Protein AF-A0A6A4I576-F1 (afdb_monomer_lite)

Sequence (131 aa):
MSFTALFSLFLVLIAQLRLVSSSPIQANAQAVVLSREELEVWSPSIIYPKGGEVWQVGQTVYNMTWGKHPYPYRPWDEPIDIPYQARNNTGVIMLGYLDGNDTENEHLDWQKPVASGFPITDGFVRFHHLA

Foldseek 3Di:
DDDDDDDDPDDDPDDPPDDPPPDPPPPPPPVPPPDPPPPPPDDWDWPPPDPPDDDDAPDQKDKTFTADDDPDDDDPPDFGPADPVLQADKDWAWDWDADPVGNPDTDTPPVDTQDIRHGVRVRMDMGGDDD

pLDDT: mean 73.67, std 17.28, range [39.84, 95.38]

Radius of gyration: 37.08 Å; chains: 1; bounding box: 80×77×104 Å

Organism: NCBI:txid1447944

Secondary structure (DSSP, 8-state):
-------------------------------------------PEEEESPTT--PPTT-S-EEEEEE---SS---TTSPP---GGGTT-EEEE--EEEETTEEEEEEE--SS-SEEEEEGGGSEEEE----

Structure (mmCIF, N/CA/C/O backbone):
data_AF-A0A6A4I576-F1
#
_entry.id   AF-A0A6A4I576-F1
#
loop_
_atom_site.group_PDB
_atom_site.id
_atom_site.type_symbol
_atom_site.label_atom_id
_atom_site.label_alt_id
_atom_site.label_comp_id
_atom_site.label_asym_id
_atom_site.label_entity_id
_atom_site.label_seq_id
_atom_site.pdbx_PDB_ins_code
_atom_site.Cartn_x
_atom_site.Cartn_y
_atom_site.Cartn_z
_atom_site.occupancy
_atom_site.B_iso_or_equiv
_atom_site.auth_seq_id
_atom_site.auth_comp_id
_atom_site.auth_asym_id
_atom_site.auth_atom_id
_atom_site.pdbx_PDB_model_num
ATOM 1 N N . MET A 1 1 ? 54.108 -53.370 -77.565 1.00 48.84 1 MET A N 1
ATOM 2 C CA . MET A 1 1 ? 53.830 -54.517 -76.678 1.00 48.84 1 MET A CA 1
ATOM 3 C C . MET A 1 1 ? 55.111 -54.805 -75.920 1.00 48.84 1 MET A C 1
ATOM 5 O O . MET A 1 1 ? 56.049 -55.274 -76.546 1.00 48.84 1 MET A O 1
ATOM 9 N N . SER A 1 2 ? 55.176 -54.465 -74.632 1.00 40.09 2 SER A N 1
ATOM 10 C CA . SER A 1 2 ? 56.335 -54.782 -73.788 1.00 40.09 2 SER A CA 1
ATOM 11 C C . SER A 1 2 ? 55.835 -55.060 -72.375 1.00 40.09 2 SER A C 1
ATOM 13 O O . SER A 1 2 ? 55.239 -54.195 -71.739 1.00 40.09 2 SER A O 1
ATOM 15 N N . PHE A 1 3 ? 56.011 -56.304 -71.951 1.00 49.38 3 PHE A N 1
ATOM 16 C CA . PHE A 1 3 ? 55.568 -56.875 -70.687 1.00 49.38 3 PHE A CA 1
ATOM 17 C C . PHE A 1 3 ? 56.795 -56.957 -69.768 1.00 49.38 3 PHE A C 1
ATOM 19 O O . PHE A 1 3 ? 57.709 -57.717 -70.066 1.00 49.38 3 PHE A O 1
ATOM 26 N N . THR A 1 4 ? 56.832 -56.185 -68.682 1.00 48.12 4 THR A N 1
ATOM 27 C CA . THR A 1 4 ? 57.777 -56.344 -67.555 1.00 48.12 4 THR A CA 1
ATOM 28 C C . THR A 1 4 ? 57.065 -55.814 -66.305 1.00 48.12 4 THR A C 1
ATOM 30 O O . THR A 1 4 ? 56.933 -54.608 -66.132 1.00 48.12 4 THR A O 1
ATOM 33 N N . ALA A 1 5 ? 56.310 -56.650 -65.588 1.00 45.22 5 ALA A N 1
ATOM 34 C CA . ALA A 1 5 ? 56.789 -57.448 -64.452 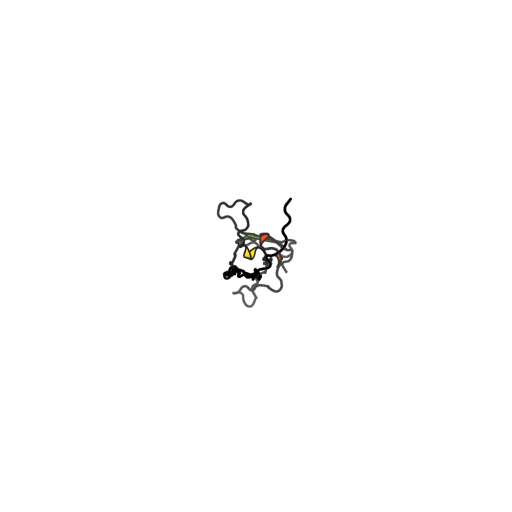1.00 45.22 5 ALA A CA 1
ATOM 35 C C . ALA A 1 5 ? 57.480 -56.562 -63.392 1.00 45.22 5 ALA A C 1
ATOM 37 O O . ALA A 1 5 ? 58.579 -56.068 -63.602 1.00 45.22 5 ALA A O 1
ATOM 38 N N . LEU A 1 6 ? 56.775 -56.204 -62.314 1.00 51.88 6 LEU A N 1
ATOM 39 C CA . LEU A 1 6 ? 56.815 -56.953 -61.046 1.00 51.88 6 LEU A CA 1
ATOM 40 C C . LEU A 1 6 ? 58.243 -57.125 -60.502 1.00 51.88 6 LEU A C 1
ATOM 42 O O . LEU A 1 6 ? 58.746 -58.238 -60.503 1.00 51.88 6 LEU A O 1
ATOM 46 N N . PHE A 1 7 ? 58.871 -56.052 -60.006 1.00 48.19 7 PHE A N 1
ATOM 47 C CA . PHE A 1 7 ? 59.806 -56.126 -58.870 1.00 48.19 7 PHE A CA 1
ATOM 48 C C . PHE A 1 7 ? 60.225 -54.719 -58.411 1.00 48.19 7 PHE A C 1
ATOM 50 O O . PHE A 1 7 ? 61.208 -54.161 -58.880 1.00 48.19 7 PHE A O 1
ATOM 57 N N . SER A 1 8 ? 59.481 -54.119 -57.486 1.00 43.41 8 SER A N 1
ATOM 58 C CA . SER A 1 8 ? 60.086 -53.165 -56.547 1.00 43.41 8 SER A CA 1
ATOM 59 C C . SER A 1 8 ? 59.261 -53.144 -55.269 1.00 43.41 8 SER A C 1
ATOM 61 O O . SER A 1 8 ? 58.479 -52.242 -54.983 1.00 43.41 8 SER A O 1
ATOM 63 N N . LEU A 1 9 ? 59.388 -54.250 -54.540 1.00 52.09 9 LEU A N 1
ATOM 64 C CA . LEU A 1 9 ? 59.046 -54.355 -53.135 1.00 52.09 9 LEU A CA 1
ATOM 65 C C . LEU A 1 9 ? 60.201 -53.710 -52.356 1.00 52.09 9 LEU A 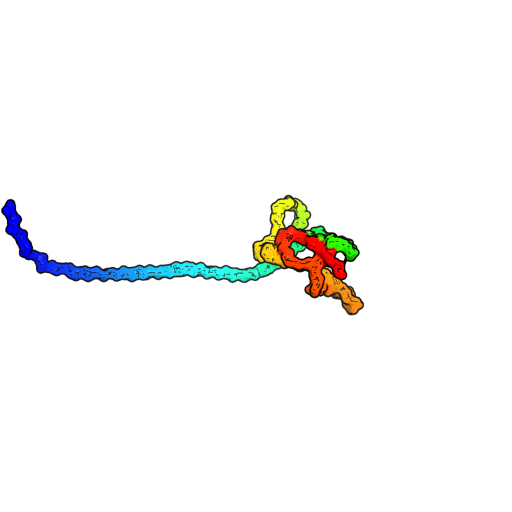C 1
ATOM 67 O O . LEU A 1 9 ? 61.179 -54.386 -52.053 1.00 52.09 9 LEU A O 1
ATOM 71 N N . PHE A 1 10 ? 60.130 -52.412 -52.059 1.00 47.91 10 PHE A N 1
ATOM 72 C CA . PHE A 1 10 ? 61.031 -51.813 -51.073 1.00 47.91 10 PHE A CA 1
ATOM 73 C C . PHE A 1 10 ? 60.368 -50.630 -50.356 1.00 47.91 10 PHE A C 1
ATOM 75 O O . PHE A 1 10 ? 60.198 -49.551 -50.911 1.00 47.91 10 PHE A O 1
ATOM 82 N N . LEU A 1 11 ? 60.003 -50.895 -49.097 1.00 51.22 11 LEU A N 1
ATOM 83 C CA . LEU A 1 11 ? 60.036 -49.965 -47.967 1.00 51.22 11 LEU A CA 1
ATOM 84 C C . LEU A 1 11 ? 59.375 -48.592 -48.138 1.00 51.22 11 LEU A C 1
ATOM 86 O O . LEU A 1 11 ? 60.074 -47.621 -48.383 1.00 51.22 11 LEU A O 1
ATOM 90 N N . VAL A 1 12 ? 58.091 -48.481 -47.778 1.00 48.00 12 VAL A N 1
ATOM 91 C CA . VAL A 1 12 ? 57.608 -47.332 -46.986 1.00 48.00 12 VAL A CA 1
ATOM 92 C C . VAL A 1 12 ? 56.454 -47.779 -46.073 1.00 48.00 12 VAL A C 1
ATOM 94 O O . VAL A 1 12 ? 55.276 -47.618 -46.381 1.00 48.00 12 VAL A O 1
ATOM 97 N N . LEU A 1 13 ? 56.796 -48.353 -44.917 1.00 47.78 13 LEU A N 1
ATOM 98 C CA . LEU A 1 13 ? 55.902 -48.421 -43.761 1.00 47.78 13 LEU A CA 1
ATOM 99 C C . LEU A 1 13 ? 55.950 -47.046 -43.076 1.00 47.78 13 LEU A C 1
ATOM 101 O O . LEU A 1 13 ? 56.762 -46.835 -42.181 1.00 47.78 13 LEU A O 1
ATOM 105 N N . ILE A 1 14 ? 55.125 -46.088 -43.505 1.00 55.62 14 ILE A N 1
ATOM 106 C CA . ILE A 1 14 ? 54.898 -44.870 -42.711 1.00 55.62 14 ILE A CA 1
ATOM 107 C C . ILE A 1 14 ? 53.655 -45.107 -41.863 1.00 55.62 14 ILE A C 1
ATOM 109 O O . ILE A 1 14 ? 52.518 -44.987 -42.321 1.00 55.62 14 ILE A O 1
ATOM 113 N N . ALA A 1 15 ? 53.905 -45.469 -40.607 1.00 48.75 15 ALA A N 1
ATOM 114 C CA . ALA A 1 15 ? 52.931 -45.389 -39.537 1.00 48.75 15 ALA A CA 1
ATOM 115 C C . ALA A 1 15 ? 52.394 -43.951 -39.469 1.00 48.75 15 ALA A C 1
ATOM 117 O O . ALA A 1 15 ? 53.127 -43.004 -39.184 1.00 48.75 15 ALA A O 1
ATOM 118 N N . GLN A 1 16 ? 51.110 -43.776 -39.767 1.00 53.66 16 GLN A N 1
ATOM 119 C CA . GLN A 1 16 ? 50.425 -42.500 -39.599 1.00 53.66 16 GLN A CA 1
ATOM 120 C C . GLN A 1 16 ? 50.186 -42.280 -38.101 1.00 53.66 16 GLN A C 1
ATOM 122 O O . GLN A 1 16 ? 49.183 -42.729 -37.547 1.00 53.66 16 GLN A O 1
ATOM 127 N N . LEU A 1 17 ? 51.119 -41.600 -37.436 1.00 49.62 17 LEU A N 1
ATOM 128 C CA . LEU A 1 17 ? 50.914 -41.086 -36.087 1.00 49.62 17 LEU A CA 1
ATOM 129 C C . LEU A 1 17 ? 49.932 -39.907 -36.182 1.00 49.62 17 LEU A C 1
ATOM 131 O O . LEU A 1 17 ? 50.298 -38.797 -36.566 1.00 49.62 17 LEU A O 1
ATOM 135 N N . ARG A 1 18 ? 48.650 -40.145 -35.892 1.00 56.69 18 ARG A N 1
ATOM 136 C CA . ARG A 1 18 ? 47.661 -39.070 -35.749 1.00 56.69 18 ARG A CA 1
ATOM 137 C C . ARG A 1 18 ? 47.894 -38.412 -34.390 1.00 56.69 18 ARG A C 1
ATOM 139 O O . ARG A 1 18 ? 47.515 -38.964 -33.362 1.00 56.69 18 ARG A O 1
ATOM 146 N N . LEU A 1 19 ? 48.518 -37.237 -34.383 1.00 50.91 19 LEU A N 1
ATOM 147 C CA . LEU A 1 19 ? 48.473 -36.340 -33.231 1.00 50.91 19 LEU A CA 1
ATOM 148 C C . LEU A 1 19 ? 47.021 -35.878 -33.072 1.00 50.91 19 LEU A C 1
ATOM 150 O O . LEU A 1 19 ? 46.517 -35.100 -33.881 1.00 50.91 19 LEU A O 1
ATOM 154 N N . VAL A 1 20 ? 46.329 -36.390 -32.057 1.00 61.16 20 VAL A N 1
ATOM 155 C CA . VAL A 1 20 ? 45.064 -35.809 -31.609 1.00 61.16 20 VAL A CA 1
ATOM 156 C C . VAL A 1 20 ? 45.436 -34.518 -30.892 1.00 61.16 20 VAL A C 1
ATOM 158 O O . VAL A 1 20 ? 45.865 -34.541 -29.742 1.00 61.16 20 VAL A O 1
ATOM 161 N N . SER A 1 21 ? 45.341 -33.383 -31.580 1.00 64.06 21 SER A N 1
ATOM 162 C CA . SER A 1 21 ? 45.416 -32.087 -30.916 1.00 64.06 21 SER A CA 1
ATOM 163 C C . SER A 1 21 ? 44.148 -31.926 -30.079 1.00 64.06 21 SER A C 1
ATOM 165 O O . SER A 1 21 ? 43.089 -31.589 -30.609 1.00 64.06 21 SER A O 1
ATOM 167 N N . SER A 1 22 ? 44.220 -32.199 -28.779 1.00 58.44 22 SER A N 1
ATOM 168 C CA . SER A 1 22 ? 43.193 -31.742 -27.850 1.00 58.44 22 SER A CA 1
ATOM 169 C C . SER A 1 22 ? 43.329 -30.228 -27.739 1.00 58.44 22 SER A C 1
ATOM 171 O O . SER A 1 22 ? 44.214 -29.727 -27.043 1.00 58.44 22 SER A O 1
ATOM 173 N N . SER A 1 23 ? 42.498 -29.484 -28.463 1.00 65.50 23 SER A N 1
ATOM 174 C CA . SER A 1 23 ? 42.331 -28.063 -28.184 1.00 65.50 23 SER A CA 1
ATOM 175 C C . SER A 1 23 ? 41.877 -27.942 -26.728 1.00 65.50 23 SER A C 1
ATOM 177 O O . SER A 1 23 ? 40.922 -28.631 -26.353 1.00 65.50 23 SER A O 1
ATOM 179 N N . PRO A 1 24 ? 42.523 -27.119 -25.881 1.00 64.62 24 PRO A N 1
ATOM 180 C CA . PRO A 1 24 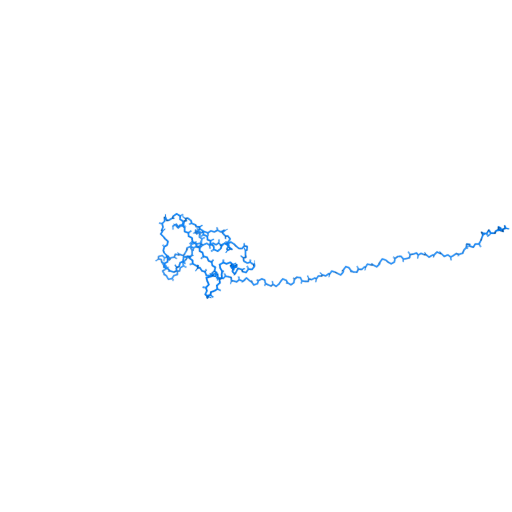? 41.911 -26.791 -24.610 1.00 64.62 24 PRO A CA 1
ATOM 181 C C . PRO A 1 24 ? 40.554 -26.170 -24.936 1.00 64.62 24 PRO A C 1
ATOM 183 O O . PRO A 1 24 ? 40.474 -25.227 -25.727 1.00 64.62 24 PRO A O 1
ATOM 186 N N . ILE A 1 25 ? 39.480 -26.722 -24.368 1.00 59.72 25 ILE A N 1
ATOM 187 C CA . ILE A 1 25 ? 38.222 -25.991 -24.285 1.00 59.72 25 ILE A CA 1
ATOM 188 C C . ILE A 1 25 ? 38.594 -24.737 -23.512 1.00 59.72 25 ILE A C 1
ATOM 190 O O . ILE A 1 25 ? 38.888 -24.796 -22.318 1.00 59.72 25 ILE A O 1
ATOM 194 N N . GLN A 1 26 ? 38.674 -23.617 -24.220 1.00 57.69 26 GLN A N 1
ATOM 195 C CA . GLN A 1 26 ? 38.820 -22.320 -23.605 1.00 57.69 26 GLN A CA 1
ATOM 196 C C . GLN A 1 26 ? 37.483 -22.080 -22.915 1.00 57.69 26 GLN A C 1
ATOM 198 O O . GLN A 1 26 ? 36.538 -21.567 -23.510 1.00 57.69 26 GLN A O 1
ATOM 203 N N . ALA A 1 27 ? 37.368 -22.584 -21.685 1.00 54.09 27 ALA A N 1
ATOM 204 C CA . ALA A 1 27 ? 36.279 -22.254 -20.802 1.00 54.09 27 ALA A CA 1
ATOM 205 C C . ALA A 1 27 ? 36.356 -20.740 -20.654 1.00 54.09 27 ALA A C 1
ATOM 207 O O . ALA A 1 27 ? 37.202 -20.211 -19.932 1.00 54.09 27 ALA A O 1
ATOM 208 N N . ASN A 1 28 ? 35.517 -20.040 -21.412 1.00 57.56 28 ASN A N 1
ATOM 209 C CA . ASN A 1 28 ? 35.240 -18.643 -21.183 1.00 57.56 28 ASN A CA 1
ATOM 210 C C . ASN A 1 28 ? 34.432 -18.603 -19.888 1.00 57.56 28 ASN A C 1
ATOM 212 O O . ASN A 1 28 ? 33.211 -18.478 -19.891 1.00 57.56 28 ASN A O 1
ATOM 216 N N . ALA A 1 29 ? 35.123 -18.824 -18.771 1.00 56.47 29 ALA A N 1
ATOM 217 C CA . ALA A 1 29 ? 34.628 -18.503 -17.458 1.00 56.47 29 ALA A CA 1
ATOM 218 C C . ALA A 1 29 ? 34.615 -16.978 -17.404 1.00 56.47 29 ALA A C 1
ATOM 220 O O . ALA A 1 29 ? 35.499 -16.342 -16.834 1.00 56.47 29 ALA A O 1
ATOM 221 N N . GLN A 1 30 ? 33.618 -16.380 -18.059 1.00 54.59 30 GLN A N 1
ATOM 222 C CA . GLN A 1 30 ? 33.122 -15.094 -17.627 1.00 54.59 30 GLN A CA 1
ATOM 223 C C . GLN A 1 30 ? 32.710 -15.328 -16.183 1.00 54.59 30 GLN A C 1
ATOM 225 O O . GLN A 1 30 ? 31.679 -15.940 -15.907 1.00 54.59 30 GLN A O 1
ATOM 230 N N . ALA A 1 31 ? 33.587 -14.938 -15.262 1.00 54.88 31 ALA A N 1
ATOM 231 C CA . ALA A 1 31 ? 33.207 -14.766 -13.883 1.00 54.88 31 ALA A CA 1
ATOM 232 C C . ALA A 1 31 ? 32.013 -13.816 -13.930 1.00 54.88 31 ALA A C 1
ATOM 234 O O . ALA A 1 31 ? 32.168 -12.632 -14.230 1.00 54.88 31 ALA A O 1
ATOM 235 N N . VAL A 1 32 ? 30.811 -14.355 -13.732 1.00 57.88 32 VAL A N 1
ATOM 236 C CA . VAL A 1 32 ? 29.650 -13.535 -13.434 1.00 57.88 32 VAL A CA 1
ATOM 237 C C . VAL A 1 32 ? 29.989 -12.937 -12.082 1.00 57.88 32 VAL A C 1
ATOM 239 O O . VAL A 1 32 ? 29.821 -13.568 -11.040 1.00 57.88 32 VAL A O 1
ATOM 242 N N . VAL A 1 33 ? 30.590 -11.751 -12.112 1.00 54.72 33 VAL A N 1
ATOM 243 C CA . VAL A 1 33 ? 30.693 -10.898 -10.943 1.00 54.72 33 VAL A CA 1
ATOM 244 C C . VAL A 1 33 ? 29.250 -10.544 -10.633 1.00 54.72 33 VAL A C 1
ATOM 246 O O . VAL A 1 33 ? 28.687 -9.626 -11.222 1.00 54.72 33 VAL A O 1
ATOM 249 N N . LEU A 1 34 ? 28.616 -11.345 -9.777 1.00 54.53 34 LEU A N 1
ATOM 250 C CA . LEU A 1 34 ? 27.368 -10.967 -9.144 1.00 54.53 34 LEU A CA 1
ATOM 251 C C . LEU A 1 34 ? 27.723 -9.759 -8.280 1.00 54.53 34 LEU A C 1
ATOM 253 O O . LEU A 1 34 ? 28.255 -9.896 -7.177 1.00 54.53 34 LEU A O 1
ATOM 257 N N . SER A 1 35 ? 27.532 -8.562 -8.835 1.00 63.81 35 SER A N 1
ATOM 258 C CA . SER A 1 35 ? 27.516 -7.344 -8.041 1.00 63.81 35 SER A CA 1
ATOM 259 C C . SER A 1 35 ? 26.494 -7.555 -6.938 1.00 63.81 35 SER A C 1
ATOM 261 O O . SER A 1 35 ? 25.410 -8.075 -7.205 1.00 63.81 35 SER A O 1
ATOM 263 N N . ARG A 1 36 ? 26.844 -7.172 -5.707 1.00 56.50 36 ARG A N 1
ATOM 264 C CA . ARG A 1 36 ? 25.891 -7.100 -4.600 1.00 56.50 36 ARG A CA 1
ATOM 265 C C . ARG A 1 36 ? 24.624 -6.437 -5.136 1.00 56.50 36 ARG A C 1
ATOM 267 O O . ARG A 1 36 ? 24.711 -5.296 -5.584 1.00 56.50 36 ARG A O 1
ATOM 274 N N . GLU A 1 37 ? 23.496 -7.145 -5.132 1.00 60.84 37 GLU A N 1
ATOM 275 C CA . GLU A 1 37 ? 22.215 -6.470 -5.298 1.00 60.84 37 GLU A CA 1
ATOM 276 C C . GLU A 1 37 ? 22.096 -5.533 -4.102 1.00 60.84 37 GLU A C 1
ATOM 278 O O . GLU A 1 37 ? 21.865 -5.948 -2.964 1.00 60.84 37 GLU A O 1
ATOM 283 N N . GLU A 1 38 ? 22.399 -4.262 -4.334 1.00 60.81 38 GLU A N 1
ATOM 284 C CA . GLU A 1 38 ? 21.925 -3.215 -3.461 1.00 60.81 38 GLU A CA 1
ATOM 285 C C . GLU A 1 38 ? 20.405 -3.332 -3.515 1.00 60.81 38 GLU A C 1
ATOM 287 O O . GLU A 1 38 ? 19.813 -3.240 -4.592 1.00 60.81 38 GLU A O 1
ATOM 292 N N . LEU A 1 39 ? 19.790 -3.663 -2.377 1.00 54.53 39 LEU A N 1
ATOM 293 C CA . LEU A 1 39 ? 18.348 -3.557 -2.233 1.00 54.53 39 LEU A CA 1
ATOM 294 C C . LEU A 1 39 ? 18.023 -2.092 -2.494 1.00 54.53 39 LEU A C 1
ATOM 296 O O . LEU A 1 39 ? 18.207 -1.249 -1.617 1.00 54.53 39 LEU A O 1
ATOM 300 N N . GLU A 1 40 ? 17.629 -1.787 -3.725 1.00 67.19 40 GLU A N 1
ATOM 301 C CA . GLU A 1 40 ? 17.221 -0.450 -4.102 1.00 67.19 40 GLU A CA 1
ATOM 302 C C . GLU A 1 40 ? 15.957 -0.147 -3.303 1.00 67.19 40 GLU A C 1
ATOM 304 O O . GLU A 1 40 ? 14.883 -0.705 -3.5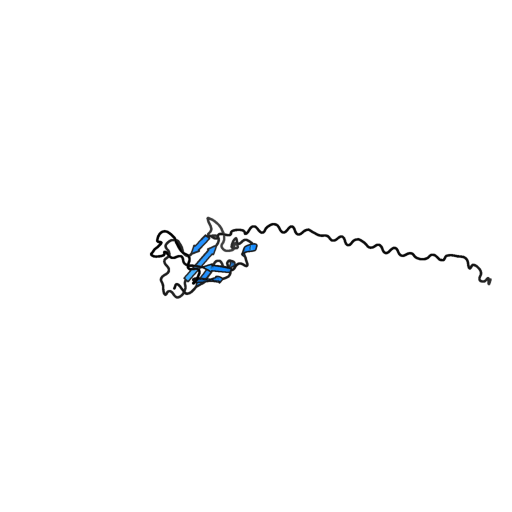51 1.00 67.19 40 GLU A O 1
ATOM 309 N N . VAL A 1 41 ? 16.116 0.672 -2.260 1.00 76.50 41 VAL A N 1
ATOM 310 C CA . VAL A 1 41 ? 15.003 1.110 -1.427 1.00 76.50 41 VAL A CA 1
ATOM 311 C C . VAL A 1 41 ? 14.163 2.047 -2.276 1.00 76.50 41 VAL A C 1
ATOM 313 O O . VAL A 1 41 ? 14.483 3.219 -2.466 1.00 76.50 41 VAL A O 1
ATOM 316 N N . TRP A 1 42 ? 13.076 1.502 -2.802 1.00 80.94 42 TRP A N 1
ATOM 317 C CA . TRP A 1 42 ? 12.102 2.247 -3.569 1.00 80.94 42 TRP A CA 1
ATOM 318 C C . TRP A 1 42 ? 10.999 2.779 -2.653 1.00 80.94 42 TRP A C 1
ATOM 320 O O . TRP A 1 42 ? 10.328 2.010 -1.968 1.00 80.94 42 TRP A O 1
ATOM 330 N N . SER A 1 43 ? 10.804 4.099 -2.656 1.00 85.12 43 SER A N 1
ATOM 331 C CA . SER A 1 43 ? 9.796 4.782 -1.841 1.00 85.12 43 SER A CA 1
ATOM 332 C C . SER A 1 43 ? 8.870 5.616 -2.737 1.00 85.12 43 SER A C 1
ATOM 334 O O . SER A 1 43 ? 9.173 6.779 -3.026 1.00 85.12 43 SER A O 1
ATOM 336 N N . PRO A 1 44 ? 7.773 5.035 -3.264 1.00 84.31 44 PRO A N 1
ATOM 337 C CA . PRO A 1 44 ? 6.805 5.786 -4.054 1.00 84.31 44 PRO A CA 1
ATOM 338 C C . PRO A 1 44 ? 6.027 6.771 -3.184 1.00 84.31 44 PRO A C 1
ATOM 340 O O . PRO A 1 44 ? 5.744 6.514 -2.016 1.00 84.31 44 PRO A O 1
ATOM 343 N N . SER A 1 45 ? 5.592 7.881 -3.778 1.00 86.44 45 SER A N 1
ATOM 344 C CA . SER A 1 45 ? 4.653 8.775 -3.104 1.00 86.44 45 SER A CA 1
ATOM 345 C C . SER A 1 45 ? 3.259 8.150 -3.068 1.00 86.44 45 SER A C 1
ATOM 347 O O . SER A 1 45 ? 2.762 7.655 -4.082 1.00 86.44 45 SER A O 1
ATOM 349 N N . ILE A 1 46 ? 2.601 8.216 -1.911 1.00 89.06 46 ILE A N 1
ATOM 350 C CA . ILE A 1 46 ? 1.172 7.914 -1.804 1.00 89.06 46 ILE A CA 1
ATOM 351 C C . ILE A 1 46 ? 0.388 9.078 -2.424 1.00 89.06 46 ILE A C 1
ATOM 353 O O . ILE A 1 46 ? 0.554 10.232 -2.035 1.00 89.06 46 ILE A O 1
ATOM 357 N N . ILE A 1 47 ? -0.441 8.774 -3.422 1.00 88.94 47 ILE A N 1
ATOM 358 C CA . ILE A 1 47 ? -1.291 9.742 -4.136 1.00 88.94 47 ILE A CA 1
ATOM 359 C C . ILE A 1 47 ? -2.663 9.857 -3.451 1.00 88.94 47 ILE A C 1
ATOM 361 O O . ILE A 1 47 ? -3.246 10.942 -3.380 1.00 88.94 47 ILE A O 1
ATOM 365 N N . TYR A 1 48 ? -3.165 8.732 -2.938 1.00 89.94 48 TYR A N 1
ATOM 366 C CA . TYR A 1 48 ? -4.385 8.621 -2.142 1.00 89.94 48 TYR A CA 1
ATOM 367 C C . TYR A 1 48 ? -4.226 7.436 -1.167 1.00 89.94 48 TYR A C 1
ATOM 369 O O . TYR A 1 48 ? -3.714 6.399 -1.603 1.00 89.94 48 TYR A O 1
ATOM 377 N N . PRO A 1 49 ? -4.653 7.542 0.104 1.00 89.31 49 PRO A N 1
ATOM 378 C CA . PRO A 1 49 ? -5.332 8.688 0.709 1.00 89.31 49 PRO A CA 1
ATOM 379 C C . PRO A 1 49 ? -4.417 9.911 0.854 1.00 89.31 49 PRO A C 1
ATOM 381 O O . PRO A 1 49 ? -3.194 9.791 0.891 1.00 89.31 49 PRO A O 1
ATOM 384 N N . LYS A 1 50 ? -5.011 11.108 0.889 1.00 87.88 50 LYS A N 1
ATOM 385 C CA . LYS A 1 50 ? -4.279 12.341 1.215 1.00 87.88 50 LYS A CA 1
ATOM 386 C C . LYS A 1 50 ? -4.226 12.517 2.732 1.00 87.88 50 LYS A C 1
ATOM 388 O O . LYS A 1 50 ? -5.048 11.959 3.452 1.00 87.88 50 LYS A O 1
ATOM 393 N N . GLY A 1 51 ? -3.281 13.321 3.219 1.00 87.00 51 GLY A N 1
ATOM 394 C CA . GLY A 1 51 ? -3.235 13.682 4.637 1.00 87.00 51 GLY A CA 1
ATOM 395 C C . GLY A 1 51 ? -4.572 14.275 5.099 1.00 87.00 51 GLY A C 1
ATOM 396 O O . GLY A 1 51 ? -5.083 15.198 4.467 1.00 87.00 51 GLY A O 1
ATOM 397 N N . GLY A 1 52 ? -5.133 13.722 6.178 1.00 84.94 52 GLY A N 1
ATOM 398 C CA . GLY A 1 52 ? -6.442 14.105 6.720 1.00 84.94 52 GLY A CA 1
ATOM 399 C C . GLY A 1 52 ? -7.640 13.348 6.137 1.00 84.94 52 GLY A C 1
ATOM 400 O O . GLY A 1 52 ? -8.758 13.566 6.598 1.00 84.94 52 GLY A O 1
ATOM 401 N N . GLU A 1 53 ? -7.438 12.459 5.162 1.00 88.00 53 GLU A N 1
ATOM 402 C CA . GLU A 1 53 ? -8.501 11.568 4.696 1.00 88.00 53 GLU A CA 1
ATOM 403 C C . GLU A 1 53 ? -8.904 10.603 5.818 1.00 88.00 53 GLU A C 1
ATOM 405 O O . GLU A 1 53 ? -8.058 9.933 6.412 1.00 88.00 53 GLU A O 1
ATOM 410 N N . VAL A 1 54 ? -10.207 10.515 6.088 1.00 85.94 54 VAL A N 1
ATOM 411 C CA . VAL A 1 54 ? -10.761 9.607 7.094 1.00 85.94 54 VAL A CA 1
ATOM 412 C C . VAL A 1 54 ? -11.611 8.560 6.399 1.00 85.94 54 VAL A C 1
ATOM 414 O O . VAL A 1 54 ? -12.696 8.855 5.891 1.00 85.94 54 VAL A O 1
ATOM 417 N N . TRP A 1 55 ? -11.149 7.315 6.424 1.00 85.75 55 TRP A N 1
ATOM 418 C CA . TRP A 1 55 ? -11.956 6.192 5.978 1.00 85.75 55 TRP A CA 1
ATOM 419 C C . TRP A 1 55 ? -13.003 5.830 7.028 1.00 85.75 55 TRP A C 1
ATOM 421 O O . TRP A 1 55 ? -12.689 5.474 8.161 1.00 85.75 55 TRP A O 1
ATOM 431 N N . GLN A 1 56 ? -14.271 5.939 6.639 1.00 85.56 56 GLN A N 1
ATOM 432 C CA . GLN A 1 56 ? -15.394 5.597 7.504 1.00 85.56 56 GLN A CA 1
ATOM 433 C C . GLN A 1 56 ? -15.526 4.079 7.604 1.00 85.56 56 GLN A C 1
ATOM 435 O O . GLN A 1 56 ? -15.658 3.412 6.580 1.00 85.56 56 GLN A O 1
ATOM 440 N N . VAL A 1 57 ? -15.553 3.544 8.824 1.00 82.69 57 VAL A N 1
ATOM 441 C CA . VAL A 1 57 ? -15.811 2.117 9.063 1.00 82.69 57 VAL A CA 1
ATOM 442 C C . VAL A 1 57 ? -17.162 1.721 8.455 1.00 82.69 57 VAL A C 1
ATOM 444 O O . VAL A 1 57 ? -18.141 2.463 8.529 1.00 82.69 57 VAL A O 1
ATOM 447 N N . GLY A 1 58 ? -17.217 0.539 7.839 1.00 78.94 58 GLY A N 1
ATOM 448 C CA . GLY A 1 58 ? -18.424 0.009 7.199 1.00 78.94 58 GLY A CA 1
ATOM 449 C C . GLY A 1 58 ? -18.620 0.414 5.735 1.00 78.94 58 GLY A C 1
ATOM 450 O O . GLY A 1 58 ? -19.585 -0.038 5.118 1.00 78.94 58 GLY A O 1
ATOM 451 N N . GLN A 1 59 ? -17.718 1.206 5.140 1.00 82.75 59 GLN A N 1
ATOM 452 C CA . GLN A 1 59 ? -17.699 1.344 3.682 1.00 82.75 59 GLN A CA 1
ATOM 453 C C . GLN A 1 59 ? -17.340 0.010 3.029 1.00 82.75 59 GLN A C 1
ATOM 455 O O . GLN A 1 59 ? -16.531 -0.767 3.539 1.00 82.75 59 GLN A O 1
ATOM 460 N N . THR A 1 60 ? -17.946 -0.245 1.872 1.00 78.81 60 THR A N 1
ATOM 461 C CA . THR A 1 60 ? -17.766 -1.510 1.161 1.00 78.81 60 THR A CA 1
ATOM 462 C C . THR A 1 60 ? -16.457 -1.577 0.396 1.00 78.81 60 THR A C 1
ATOM 464 O O . THR A 1 60 ? -16.044 -2.679 0.076 1.00 78.81 60 THR A O 1
ATOM 467 N N . VAL A 1 61 ? -15.833 -0.449 0.039 1.00 83.19 61 VAL A N 1
ATOM 468 C CA . VAL A 1 61 ? -14.597 -0.414 -0.757 1.00 83.19 61 VAL A CA 1
ATOM 469 C C . VAL A 1 61 ? -13.758 0.795 -0.359 1.00 83.19 61 VAL A C 1
ATOM 471 O O . VAL A 1 61 ? -14.250 1.919 -0.373 1.00 83.19 61 VAL A O 1
ATOM 474 N N . TYR A 1 62 ? -12.479 0.555 -0.106 1.00 89.44 62 TYR A N 1
ATOM 475 C CA . TYR A 1 62 ? -11.429 1.555 0.045 1.00 89.44 62 TYR A CA 1
ATOM 476 C C . TYR A 1 62 ? -10.397 1.356 -1.059 1.00 89.44 62 TYR A C 1
ATOM 478 O O . TYR A 1 62 ? -10.280 0.266 -1.632 1.00 89.44 62 TYR A O 1
ATOM 486 N N . ASN A 1 63 ? -9.639 2.399 -1.367 1.00 92.00 63 ASN A N 1
ATOM 487 C CA . ASN A 1 63 ? -8.541 2.327 -2.314 1.00 92.00 63 ASN A CA 1
ATOM 488 C C . ASN A 1 63 ? -7.300 3.031 -1.776 1.00 92.00 63 ASN A C 1
ATOM 490 O O . ASN A 1 63 ? -7.379 4.015 -1.053 1.00 92.00 63 ASN A O 1
ATOM 494 N N . MET A 1 64 ? -6.142 2.530 -2.181 1.00 92.19 64 MET A N 1
ATOM 495 C CA . MET A 1 64 ? -4.871 3.224 -2.034 1.00 92.19 64 MET A CA 1
ATOM 496 C C . MET A 1 64 ? -4.221 3.298 -3.407 1.00 92.19 64 MET A C 1
ATOM 498 O O . MET A 1 64 ? -4.296 2.337 -4.171 1.00 92.19 64 MET A O 1
ATOM 502 N N . THR A 1 65 ? -3.608 4.432 -3.729 1.00 91.94 65 THR A N 1
ATOM 503 C CA . THR A 1 65 ? -2.870 4.633 -4.981 1.00 91.94 65 THR A CA 1
ATOM 504 C C . THR A 1 65 ? -1.505 5.221 -4.673 1.00 91.94 65 THR A C 1
ATOM 506 O O . THR A 1 65 ? -1.408 6.154 -3.872 1.00 91.94 65 THR A O 1
ATOM 509 N N . TRP A 1 66 ? -0.466 4.718 -5.326 1.00 89.44 66 TRP A N 1
ATOM 510 C CA . TRP A 1 66 ? 0.914 5.161 -5.154 1.00 89.44 66 TRP A CA 1
ATOM 511 C C . TRP A 1 66 ? 1.617 5.282 -6.501 1.00 89.44 66 TRP A C 1
ATOM 513 O O . TRP A 1 66 ? 1.209 4.704 -7.505 1.00 89.44 66 TRP A O 1
ATOM 523 N N . GLY A 1 67 ? 2.702 6.042 -6.516 1.00 82.06 67 GLY A N 1
ATOM 524 C CA . GLY A 1 67 ? 3.534 6.219 -7.693 1.00 82.06 67 GLY A CA 1
ATOM 525 C C . GLY A 1 67 ? 4.174 7.595 -7.714 1.00 82.06 67 GLY A C 1
ATOM 526 O O . GLY A 1 67 ? 4.214 8.312 -6.714 1.00 82.06 67 GLY A O 1
ATOM 527 N N . LYS A 1 68 ? 4.696 7.978 -8.875 1.00 65.50 68 LYS A N 1
ATOM 528 C CA . LYS A 1 68 ? 5.275 9.305 -9.061 1.00 65.50 68 LYS A CA 1
ATOM 529 C C . LYS A 1 68 ? 4.127 10.300 -9.243 1.00 65.50 68 LYS A C 1
ATOM 531 O O . LYS A 1 68 ? 3.556 10.391 -10.325 1.00 65.50 68 LYS A O 1
ATOM 536 N N . HIS A 1 69 ? 3.769 11.035 -8.191 1.00 48.75 69 HIS A N 1
ATOM 537 C CA . HIS A 1 69 ? 2.950 12.233 -8.365 1.00 48.75 69 HIS A CA 1
ATOM 538 C C . HIS A 1 69 ? 3.817 13.293 -9.069 1.00 48.75 69 HIS A C 1
ATOM 540 O O . HIS A 1 69 ? 4.922 13.573 -8.596 1.00 48.75 69 HIS A O 1
ATOM 546 N N . PRO A 1 70 ? 3.382 13.868 -10.204 1.00 45.53 70 PRO A N 1
ATOM 547 C CA . PRO A 1 70 ? 4.228 14.743 -10.994 1.00 45.53 70 PRO A CA 1
ATOM 548 C C . PRO A 1 70 ? 4.352 16.088 -10.281 1.00 45.53 70 PRO A C 1
ATOM 550 O O . PRO A 1 70 ? 3.367 16.792 -10.070 1.00 45.53 70 PRO A O 1
ATOM 553 N N . TYR A 1 71 ? 5.576 16.466 -9.939 1.00 39.84 71 TYR A N 1
ATOM 554 C CA . TYR A 1 71 ? 5.941 17.865 -9.783 1.00 39.84 71 TYR A CA 1
ATOM 555 C C . TYR A 1 71 ? 6.955 18.203 -10.873 1.00 39.84 71 TYR A C 1
ATOM 557 O O . TYR A 1 71 ? 8.021 17.593 -10.920 1.00 39.84 71 TYR A O 1
ATOM 565 N N . PRO A 1 72 ? 6.657 19.215 -11.695 1.00 52.03 72 PRO A N 1
ATOM 566 C CA . PRO A 1 72 ? 5.538 19.276 -12.632 1.00 52.03 72 PRO A CA 1
ATOM 567 C C . PRO A 1 72 ? 5.959 18.670 -13.994 1.00 52.03 72 PRO A C 1
ATOM 569 O O . PRO A 1 72 ? 7.139 18.658 -14.313 1.00 52.03 72 PRO A O 1
ATOM 572 N N . TYR A 1 73 ? 5.014 18.218 -14.826 1.00 53.41 73 TYR A N 1
ATOM 573 C CA . TYR A 1 73 ? 5.244 17.599 -16.153 1.00 53.41 73 TYR A CA 1
ATOM 574 C C . TYR A 1 73 ? 5.739 16.145 -16.150 1.00 53.41 73 TYR A C 1
ATOM 576 O O . TYR A 1 73 ? 6.861 15.855 -16.555 1.00 53.41 73 TYR A O 1
ATOM 584 N N . ARG A 1 74 ? 4.862 15.195 -15.810 1.00 51.91 74 ARG A N 1
ATOM 585 C CA . ARG A 1 74 ? 5.005 13.838 -16.356 1.00 51.91 74 ARG A CA 1
ATOM 586 C C . ARG A 1 74 ? 3.692 13.411 -17.016 1.00 51.91 74 ARG A C 1
ATOM 588 O O . ARG A 1 74 ? 2.653 13.545 -16.366 1.00 51.91 74 ARG A O 1
ATOM 595 N N . PRO A 1 75 ? 3.698 13.002 -18.296 1.00 56.84 75 PRO A N 1
ATOM 596 C CA . PRO A 1 75 ? 2.495 12.526 -18.964 1.00 56.84 75 PRO A CA 1
ATOM 597 C C . PRO A 1 75 ? 2.067 11.156 -18.395 1.00 56.84 75 PRO A C 1
ATOM 599 O O . PRO A 1 75 ? 2.876 10.409 -17.843 1.00 56.84 75 PRO A O 1
ATOM 602 N N . TRP A 1 76 ? 0.757 10.880 -18.433 1.00 55.09 76 TRP A N 1
ATOM 603 C CA . TRP A 1 76 ? 0.087 9.751 -17.758 1.00 55.09 76 TRP A CA 1
ATOM 604 C C . TRP A 1 76 ? 0.496 8.355 -18.265 1.00 55.09 76 TRP A C 1
ATOM 606 O O . TRP A 1 76 ? 0.019 7.346 -17.754 1.00 55.09 76 TRP A O 1
ATOM 616 N N . ASP A 1 77 ? 1.350 8.307 -19.280 1.00 56.25 77 ASP A N 1
ATOM 617 C CA . ASP A 1 77 ? 1.860 7.135 -19.981 1.00 56.25 77 ASP A CA 1
ATOM 618 C C . ASP A 1 77 ? 3.296 6.758 -19.582 1.00 56.25 77 ASP A C 1
ATOM 620 O O . ASP A 1 77 ? 3.811 5.741 -20.052 1.00 56.25 77 ASP A O 1
ATOM 624 N N . GLU A 1 78 ? 3.950 7.517 -18.694 1.00 55.47 78 GLU A N 1
ATOM 625 C CA . GLU A 1 78 ? 5.266 7.118 -18.202 1.00 55.47 78 GLU A CA 1
ATOM 626 C C . GLU A 1 78 ? 5.178 6.002 -17.144 1.00 55.47 78 GLU A C 1
ATOM 628 O O . GLU A 1 78 ? 4.405 6.113 -16.186 1.00 55.47 78 GLU A O 1
ATOM 633 N N . PRO A 1 79 ? 5.993 4.934 -17.270 1.00 57.75 79 PRO A N 1
ATOM 634 C CA . PRO A 1 79 ? 5.974 3.815 -16.339 1.00 57.75 79 PRO A CA 1
ATOM 635 C C . PRO A 1 79 ? 6.204 4.283 -14.899 1.00 57.75 79 PRO A C 1
ATOM 637 O O . PRO A 1 79 ? 7.019 5.183 -14.647 1.00 57.75 79 PRO A O 1
ATOM 640 N N . ILE A 1 80 ? 5.534 3.628 -13.942 1.00 63.72 80 ILE A N 1
ATOM 641 C CA . ILE A 1 80 ? 5.895 3.752 -12.528 1.00 63.72 80 ILE A CA 1
ATOM 642 C C . ILE A 1 80 ? 7.397 3.470 -12.428 1.00 63.72 80 ILE A C 1
ATOM 644 O O . ILE A 1 80 ? 7.893 2.488 -12.985 1.00 63.72 80 ILE A O 1
ATOM 648 N N . ASP A 1 81 ? 8.116 4.373 -11.766 1.00 73.62 81 ASP A N 1
ATOM 649 C CA . ASP A 1 81 ? 9.574 4.363 -11.629 1.00 73.62 81 ASP A CA 1
ATOM 650 C C . ASP A 1 81 ? 9.999 3.276 -10.630 1.00 73.62 81 ASP A C 1
ATOM 652 O O . ASP A 1 81 ? 10.490 3.576 -9.548 1.00 73.62 81 ASP A O 1
ATOM 656 N N . ILE A 1 82 ? 9.658 2.020 -10.934 1.00 79.25 82 ILE A N 1
ATOM 657 C CA . ILE A 1 82 ? 9.922 0.842 -10.108 1.00 79.25 82 ILE A CA 1
ATOM 658 C C . ILE A 1 82 ? 11.241 0.232 -10.585 1.00 79.25 82 ILE A C 1
ATOM 660 O O . ILE A 1 82 ? 11.315 -0.194 -11.755 1.00 79.25 82 ILE A O 1
ATOM 664 N N . PRO A 1 83 ? 12.248 0.132 -9.697 1.00 81.38 83 PRO A N 1
ATOM 665 C CA . PRO A 1 83 ? 13.486 -0.592 -9.957 1.00 81.38 83 PRO A CA 1
ATOM 666 C C . PRO A 1 83 ? 13.210 -1.983 -10.511 1.00 81.38 83 PRO A C 1
ATOM 668 O O . PRO A 1 83 ? 12.257 -2.640 -10.087 1.00 81.38 83 PRO A O 1
ATOM 671 N N . TYR A 1 84 ? 14.021 -2.458 -11.459 1.00 81.75 84 TYR A N 1
ATOM 672 C CA . TYR A 1 84 ? 13.754 -3.741 -12.122 1.00 81.75 84 TYR A CA 1
ATOM 673 C C . TYR A 1 84 ? 13.643 -4.898 -11.113 1.00 81.75 84 TYR A C 1
ATOM 675 O O . TYR A 1 84 ? 12.803 -5.780 -11.283 1.00 81.75 84 TYR A O 1
ATOM 683 N N . GLN A 1 85 ? 14.430 -4.829 -10.039 1.00 82.56 85 GLN A N 1
ATOM 684 C CA . GLN A 1 85 ? 14.493 -5.769 -8.924 1.00 82.56 85 GLN A CA 1
ATOM 685 C C . GLN A 1 85 ? 13.174 -5.824 -8.143 1.00 82.56 85 GLN A C 1
ATOM 687 O O . GLN A 1 85 ? 12.808 -6.866 -7.612 1.00 82.56 85 GLN A O 1
ATOM 692 N N . ALA A 1 86 ? 12.436 -4.712 -8.088 1.00 81.31 86 ALA A N 1
ATOM 693 C CA . ALA A 1 86 ? 11.214 -4.583 -7.302 1.00 81.31 86 ALA A CA 1
ATOM 694 C C . ALA A 1 86 ? 9.934 -4.901 -8.098 1.00 81.31 86 ALA A C 1
ATOM 696 O O . ALA A 1 86 ? 8.858 -5.003 -7.517 1.00 81.31 86 ALA A O 1
ATOM 697 N N . ARG A 1 87 ? 10.012 -5.097 -9.422 1.00 85.88 87 ARG A N 1
ATOM 698 C CA . ARG A 1 87 ? 8.821 -5.279 -10.281 1.00 85.88 87 ARG A CA 1
ATOM 699 C C . ARG A 1 87 ? 8.016 -6.547 -9.998 1.00 85.88 87 ARG A C 1
ATOM 701 O O . ARG A 1 87 ? 6.835 -6.585 -10.322 1.00 85.88 87 ARG A O 1
ATOM 708 N N . ASN A 1 88 ? 8.635 -7.554 -9.390 1.00 89.94 88 ASN A N 1
ATOM 709 C CA . ASN A 1 88 ? 7.969 -8.805 -9.022 1.00 89.94 88 ASN A CA 1
ATOM 710 C C . ASN A 1 88 ? 7.562 -8.851 -7.541 1.00 89.94 88 ASN A C 1
ATOM 712 O O . ASN A 1 88 ? 7.093 -9.886 -7.069 1.00 89.94 88 ASN A O 1
ATOM 716 N N . ASN A 1 89 ? 7.744 -7.756 -6.801 1.00 90.00 89 ASN A N 1
ATOM 717 C CA . ASN A 1 89 ? 7.367 -7.701 -5.398 1.00 90.00 89 ASN A CA 1
ATOM 718 C C . ASN A 1 89 ? 5.852 -7.528 -5.246 1.00 90.00 89 ASN A C 1
ATOM 720 O O . ASN A 1 89 ? 5.182 -6.846 -6.026 1.00 90.00 89 ASN A O 1
ATOM 724 N N . THR A 1 90 ? 5.325 -8.109 -4.175 1.00 94.81 90 THR A N 1
ATOM 725 C CA . THR A 1 90 ? 3.947 -7.900 -3.730 1.00 94.81 90 THR A CA 1
ATOM 726 C C . THR A 1 90 ? 3.906 -6.977 -2.520 1.00 94.81 90 THR A C 1
ATOM 728 O O . THR A 1 90 ? 4.826 -6.985 -1.703 1.00 94.81 90 THR A O 1
ATOM 731 N N . GLY A 1 91 ? 2.831 -6.207 -2.384 1.00 92.69 91 GLY A N 1
ATOM 732 C CA . GLY A 1 91 ? 2.629 -5.273 -1.285 1.00 92.69 91 GLY A CA 1
ATOM 733 C C . GLY A 1 91 ? 1.790 -5.834 -0.139 1.00 92.69 91 GLY A C 1
ATOM 734 O O . GLY A 1 91 ? 1.069 -6.828 -0.274 1.00 92.69 91 GLY A O 1
ATOM 735 N N . VAL A 1 92 ? 1.875 -5.141 0.996 1.00 94.69 92 VAL A N 1
ATOM 736 C CA . VAL A 1 92 ? 1.003 -5.293 2.164 1.00 94.69 92 VAL A CA 1
ATOM 737 C C . VAL A 1 92 ? 0.636 -3.892 2.647 1.00 94.69 92 VAL A C 1
ATOM 739 O O . VAL A 1 92 ? 1.503 -3.026 2.719 1.00 94.69 92 VAL A O 1
ATOM 742 N N . ILE A 1 93 ? -0.636 -3.664 2.970 1.00 91.88 93 ILE A N 1
ATOM 743 C CA . ILE A 1 93 ? -1.101 -2.458 3.662 1.00 91.88 93 ILE A CA 1
ATOM 744 C C . ILE A 1 93 ? -1.466 -2.857 5.087 1.00 91.88 93 ILE A C 1
ATOM 746 O O . ILE A 1 93 ? -2.258 -3.779 5.296 1.00 91.88 93 ILE A O 1
ATOM 750 N N . MET A 1 94 ? -0.893 -2.148 6.053 1.00 92.00 94 MET A N 1
ATOM 751 C CA . MET A 1 94 ? -1.158 -2.301 7.482 1.00 92.00 94 MET A CA 1
ATOM 752 C C . MET A 1 94 ? -1.739 -0.998 8.023 1.00 92.00 94 MET A C 1
ATOM 754 O O . MET A 1 94 ? -1.444 0.074 7.493 1.00 92.00 94 MET A O 1
ATOM 758 N N . LEU A 1 95 ? -2.555 -1.098 9.069 1.00 89.06 95 LEU A N 1
ATOM 759 C CA . LEU A 1 95 ? -3.009 0.068 9.818 1.00 89.06 95 LEU A CA 1
ATOM 760 C C . LEU A 1 95 ? -2.100 0.288 11.017 1.00 89.06 95 LEU A C 1
ATOM 762 O O . LEU A 1 95 ? -1.717 -0.664 11.702 1.00 89.06 95 LEU A O 1
ATOM 766 N N . GLY A 1 96 ? -1.784 1.554 11.258 1.00 89.19 96 GLY A N 1
ATOM 767 C CA . GLY A 1 96 ? -1.212 1.981 12.517 1.00 89.19 96 GLY A CA 1
ATOM 768 C C . GLY A 1 96 ? -2.293 2.167 13.582 1.00 89.19 96 GLY A C 1
ATOM 769 O O . GLY A 1 96 ? -3.437 2.501 13.266 1.00 89.19 96 GLY A O 1
ATOM 770 N N . TYR A 1 97 ? -1.944 1.946 14.844 1.00 87.94 97 TYR A N 1
ATOM 771 C CA . TYR A 1 97 ? -2.794 2.231 15.993 1.00 87.94 97 TYR A CA 1
ATOM 772 C C . TYR A 1 97 ? -1.955 2.751 17.163 1.00 87.94 97 TYR A C 1
ATOM 774 O O . TYR A 1 97 ? -0.792 2.385 17.323 1.00 87.94 97 TYR A O 1
ATOM 782 N N . LEU A 1 98 ? -2.558 3.600 17.992 1.00 90.00 98 LEU A N 1
ATOM 783 C CA . LEU A 1 98 ? -1.992 3.991 19.282 1.00 90.00 98 LEU A CA 1
ATOM 784 C C . LEU A 1 98 ? -2.511 3.019 20.339 1.00 90.00 98 LEU A C 1
ATOM 786 O O . LEU A 1 98 ? -3.717 2.754 20.388 1.00 90.00 98 LEU A O 1
ATOM 790 N N . ASP A 1 99 ? -1.625 2.486 21.174 1.00 84.81 99 ASP A N 1
ATOM 791 C CA . ASP A 1 99 ? -2.059 1.729 22.344 1.00 84.81 99 ASP A CA 1
ATOM 792 C C . ASP A 1 99 ? -2.503 2.730 23.420 1.00 84.81 99 ASP A C 1
ATOM 794 O O . ASP A 1 99 ? -1.883 3.771 23.621 1.00 84.81 99 ASP A O 1
ATOM 798 N N . GLY A 1 100 ? -3.583 2.440 24.145 1.00 82.56 100 GLY A N 1
ATOM 799 C CA . GLY A 1 100 ? -4.076 3.324 25.207 1.00 82.56 100 GLY A CA 1
ATOM 800 C C . GLY A 1 100 ? -3.051 3.568 26.323 1.00 82.56 100 GLY A C 1
ATOM 801 O O . GLY A 1 100 ? -3.174 4.542 27.062 1.00 82.56 100 GLY A O 1
ATOM 802 N N . ASN A 1 101 ? -2.042 2.701 26.428 1.00 83.94 101 ASN A N 1
ATOM 803 C CA . ASN A 1 101 ? -0.925 2.832 27.362 1.00 83.94 101 ASN A CA 1
ATOM 804 C C . ASN A 1 101 ? 0.333 3.464 26.742 1.00 83.94 101 ASN A C 1
ATOM 806 O O . ASN A 1 101 ? 1.233 3.848 27.486 1.00 83.94 101 ASN A O 1
ATOM 810 N N . ASP A 1 102 ? 0.400 3.564 25.414 1.00 83.06 102 ASP A N 1
ATOM 811 C CA . ASP A 1 102 ? 1.494 4.183 24.666 1.00 83.06 102 ASP A CA 1
ATOM 812 C C . ASP A 1 102 ? 0.902 5.081 23.577 1.00 83.06 102 ASP A C 1
ATOM 814 O O . ASP A 1 102 ? 0.699 4.696 22.425 1.00 83.06 102 ASP A O 1
ATOM 818 N N . THR A 1 103 ? 0.576 6.307 23.981 1.00 82.62 103 THR A N 1
ATOM 819 C CA . THR A 1 103 ? 0.042 7.323 23.072 1.00 82.62 103 THR A CA 1
ATOM 820 C C . THR A 1 103 ? 1.132 8.066 22.305 1.00 82.62 103 THR A C 1
ATOM 822 O O . THR A 1 103 ? 0.814 8.946 21.507 1.00 82.62 103 THR A O 1
ATOM 825 N N . GLU A 1 104 ? 2.404 7.786 22.591 1.00 88.38 104 GLU A N 1
ATOM 826 C CA . GLU A 1 104 ? 3.542 8.472 21.978 1.00 88.38 104 GLU A CA 1
ATOM 827 C C . GLU A 1 104 ? 4.058 7.721 20.748 1.00 88.38 104 GLU A C 1
ATOM 829 O O . GLU A 1 104 ? 4.612 8.352 19.846 1.00 88.38 104 GLU A O 1
ATOM 834 N N . ASN A 1 105 ? 3.834 6.404 20.678 1.00 90.94 105 ASN A N 1
ATOM 835 C CA . ASN A 1 105 ? 4.292 5.564 19.579 1.00 90.94 105 ASN A CA 1
ATOM 836 C C . ASN A 1 105 ? 3.134 4.938 18.793 1.00 90.94 105 ASN A C 1
ATOM 838 O O . ASN A 1 105 ? 2.171 4.411 19.343 1.00 90.94 105 ASN A O 1
ATOM 842 N N . GLU A 1 106 ? 3.270 4.949 17.469 1.00 90.25 106 GLU A N 1
ATOM 843 C CA . GLU A 1 106 ? 2.385 4.213 16.572 1.00 90.25 106 GLU A CA 1
ATOM 844 C C . GLU A 1 106 ? 2.842 2.753 16.463 1.00 90.25 106 GLU A C 1
ATOM 846 O O . GLU A 1 106 ? 3.992 2.456 16.128 1.00 90.25 106 GLU A O 1
ATOM 851 N N . HIS A 1 107 ? 1.921 1.832 16.721 1.00 91.00 107 HIS A N 1
ATOM 852 C CA . HIS A 1 107 ? 2.095 0.404 16.495 1.00 91.00 107 HIS A CA 1
ATOM 853 C C . HIS A 1 107 ? 1.496 0.011 15.150 1.00 91.00 107 HIS A C 1
ATOM 855 O O . HIS A 1 107 ? 0.474 0.550 14.749 1.00 91.00 107 HIS A O 1
ATOM 861 N N . LEU A 1 108 ? 2.083 -0.973 14.472 1.00 92.12 108 LEU A N 1
ATOM 862 C CA . LEU A 1 108 ? 1.509 -1.542 13.252 1.00 92.12 108 LEU A CA 1
ATOM 863 C C . LEU A 1 108 ? 0.722 -2.813 13.580 1.00 92.12 108 LEU A C 1
ATOM 865 O O . LEU A 1 108 ? 1.271 -3.741 14.184 1.00 92.12 108 LEU A O 1
ATOM 869 N N . ASP A 1 109 ? -0.530 -2.896 13.128 1.00 90.44 109 ASP A N 1
ATOM 870 C CA . ASP A 1 109 ? -1.301 -4.141 13.166 1.00 90.44 109 ASP A CA 1
ATOM 871 C C . ASP A 1 109 ? -0.829 -5.087 12.050 1.00 90.44 109 ASP A C 1
ATOM 873 O O . ASP A 1 109 ? -1.389 -5.174 10.955 1.00 90.44 109 ASP A O 1
ATOM 877 N N . TRP A 1 110 ? 0.259 -5.799 12.332 1.00 91.38 110 TRP A N 1
ATOM 878 C CA . TRP A 1 110 ? 0.834 -6.792 11.427 1.00 91.38 110 TRP A CA 1
ATOM 879 C C . TRP A 1 110 ? 0.027 -8.098 11.373 1.00 91.38 110 TRP A C 1
ATOM 881 O O . TRP A 1 110 ? 0.233 -8.904 10.465 1.00 91.38 110 TRP A O 1
ATOM 891 N N . GLN A 1 111 ? -0.877 -8.333 12.332 1.00 91.75 111 GLN A N 1
ATOM 892 C CA . GLN A 1 111 ? -1.681 -9.555 12.402 1.00 91.75 111 GLN A CA 1
ATOM 893 C C . GLN A 1 111 ? -2.896 -9.488 11.474 1.00 91.75 111 GLN A C 1
ATOM 895 O O . GLN A 1 111 ? -3.367 -10.528 11.007 1.00 91.75 111 GLN A O 1
ATOM 900 N N . LYS A 1 112 ? -3.396 -8.278 11.200 1.00 89.62 112 LYS A N 1
ATOM 901 C CA . LYS A 1 112 ? -4.565 -8.038 10.347 1.00 89.62 112 LYS A CA 1
ATOM 902 C C . LYS A 1 112 ? -4.266 -6.980 9.277 1.00 89.62 112 LYS A C 1
ATOM 904 O O . LYS A 1 112 ? -4.793 -5.869 9.340 1.00 89.62 112 LYS A O 1
ATOM 909 N N . PRO A 1 113 ? -3.455 -7.308 8.254 1.00 92.06 113 PRO A N 1
ATOM 910 C CA . PRO A 1 113 ? -3.273 -6.403 7.126 1.00 92.06 113 PRO A CA 1
ATOM 911 C C . PRO A 1 113 ? -4.613 -6.152 6.420 1.00 92.06 113 PRO A C 1
ATOM 913 O O . PRO A 1 113 ? -5.400 -7.076 6.214 1.00 92.06 113 PRO A O 1
ATOM 916 N N . VAL A 1 114 ? -4.854 -4.911 5.996 1.00 91.44 114 VAL A N 1
ATOM 917 C CA . VAL A 1 114 ? -6.091 -4.533 5.283 1.00 91.44 114 VAL A CA 1
ATOM 918 C C . VAL A 1 114 ? -6.054 -4.922 3.804 1.00 91.44 114 VAL A C 1
ATOM 920 O O . VAL A 1 114 ? -7.098 -5.074 3.173 1.00 91.44 114 VAL A O 1
ATOM 923 N N . ALA A 1 115 ? -4.854 -5.122 3.253 1.00 93.38 115 ALA A N 1
ATOM 924 C CA . ALA A 1 115 ? -4.626 -5.689 1.927 1.00 93.38 115 ALA A CA 1
ATOM 925 C C . ALA A 1 115 ? -3.256 -6.380 1.875 1.00 93.38 115 ALA A C 1
ATOM 927 O O . ALA A 1 115 ? -2.298 -5.902 2.483 1.00 93.38 115 ALA A O 1
ATOM 928 N N . SER A 1 116 ? -3.125 -7.472 1.124 1.00 95.38 116 SER A N 1
ATOM 929 C CA . SER A 1 116 ? -1.846 -8.165 0.929 1.00 95.38 116 SER A CA 1
ATOM 930 C C . SER A 1 116 ? -1.792 -8.903 -0.408 1.00 95.38 116 SER A C 1
ATOM 932 O O . SER A 1 116 ? -2.824 -9.193 -1.012 1.00 95.38 116 SER A O 1
ATOM 934 N N . GLY A 1 117 ? -0.578 -9.182 -0.891 1.00 95.38 117 GLY A N 1
ATOM 935 C CA . GLY A 1 117 ? -0.345 -10.018 -2.073 1.00 95.38 117 GLY A CA 1
ATOM 936 C C . GLY A 1 117 ? -0.623 -9.340 -3.418 1.00 95.38 117 GLY A C 1
ATOM 937 O O . GLY A 1 117 ? -0.545 -9.996 -4.453 1.00 95.38 117 GLY A O 1
ATOM 938 N N . PHE A 1 118 ? -0.931 -8.042 -3.428 1.00 93.81 118 PHE A N 1
ATOM 939 C CA . PHE A 1 118 ? -1.142 -7.289 -4.664 1.00 93.81 118 PHE A CA 1
ATOM 940 C C . PHE A 1 118 ? 0.204 -6.928 -5.315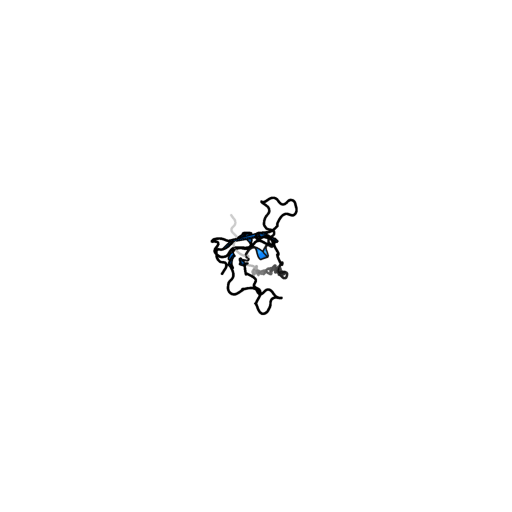 1.00 93.81 118 PHE A C 1
ATOM 942 O O . PHE A 1 118 ? 1.151 -6.601 -4.593 1.00 93.81 118 PHE A O 1
ATOM 949 N N . PRO A 1 119 ? 0.324 -6.956 -6.652 1.00 93.06 119 PRO A N 1
ATOM 950 C CA . PRO A 1 119 ? 1.517 -6.471 -7.341 1.00 93.06 119 PRO A CA 1
ATOM 951 C C . PRO A 1 119 ? 1.764 -4.989 -7.040 1.00 93.06 119 PRO A C 1
ATOM 953 O O . PRO A 1 119 ? 0.877 -4.154 -7.217 1.00 93.06 119 PRO A O 1
ATOM 956 N N . ILE A 1 120 ? 2.979 -4.618 -6.621 1.00 90.06 120 ILE A N 1
ATOM 957 C CA . ILE A 1 120 ? 3.284 -3.193 -6.372 1.00 90.06 120 ILE A CA 1
ATOM 958 C C . ILE A 1 120 ? 3.354 -2.368 -7.667 1.00 90.06 120 ILE A C 1
ATOM 960 O O . ILE A 1 120 ? 3.303 -1.137 -7.631 1.00 90.06 120 ILE A O 1
ATOM 964 N N . THR A 1 121 ? 3.448 -3.051 -8.808 1.00 88.81 121 THR A N 1
ATOM 965 C CA . THR A 1 121 ? 3.412 -2.494 -10.163 1.00 88.81 121 THR A CA 1
ATOM 966 C C . THR A 1 121 ? 2.040 -1.998 -10.591 1.00 88.81 121 THR A C 1
ATOM 968 O O . THR A 1 121 ? 1.975 -1.203 -11.525 1.00 88.81 121 THR A O 1
ATOM 971 N N . ASP A 1 122 ? 0.967 -2.395 -9.905 1.00 90.06 122 ASP A N 1
ATOM 972 C CA . ASP A 1 122 ? -0.381 -1.936 -10.242 1.00 90.06 122 ASP A CA 1
ATOM 973 C C . ASP A 1 122 ? -0.558 -0.442 -9.933 1.00 90.06 122 ASP A C 1
ATOM 975 O O . ASP A 1 122 ? -1.387 0.226 -10.545 1.00 90.06 122 ASP A O 1
ATOM 979 N N . GLY A 1 123 ? 0.215 0.110 -8.988 1.00 89.00 123 GLY A N 1
ATOM 980 C CA . GLY A 1 123 ? 0.083 1.508 -8.559 1.00 89.00 123 GLY A CA 1
ATOM 981 C C . GLY A 1 123 ? -1.216 1.803 -7.803 1.00 89.00 123 GLY A C 1
ATOM 982 O O . GLY A 1 123 ? -1.459 2.943 -7.403 1.00 89.00 123 GLY A O 1
ATOM 983 N N . PHE A 1 124 ? -2.062 0.794 -7.594 1.00 91.62 124 PHE A N 1
ATOM 984 C CA . PHE A 1 124 ? -3.266 0.890 -6.790 1.00 91.62 124 PHE A CA 1
ATOM 985 C C . PHE A 1 124 ? -3.657 -0.458 -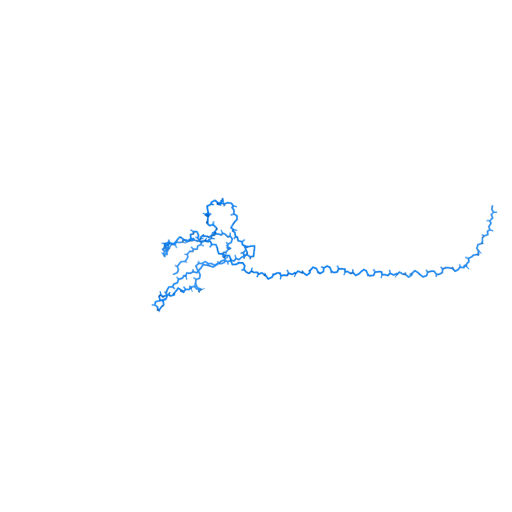6.191 1.00 91.62 124 PHE A C 1
ATOM 987 O O . PHE A 1 124 ? -3.324 -1.517 -6.712 1.00 91.62 124 PHE A O 1
ATOM 994 N N . VAL A 1 125 ? -4.440 -0.413 -5.118 1.00 94.19 125 VAL A N 1
ATOM 995 C CA . VAL A 1 125 ? -5.157 -1.578 -4.593 1.00 94.19 125 VAL A CA 1
ATOM 996 C C . VAL A 1 125 ? -6.517 -1.149 -4.065 1.00 94.19 125 VAL A C 1
ATOM 998 O O . VAL A 1 125 ? -6.683 -0.026 -3.583 1.00 94.19 125 VAL A O 1
ATOM 1001 N N . ARG A 1 126 ? -7.503 -2.042 -4.173 1.00 93.31 126 ARG A N 1
ATOM 1002 C CA . ARG A 1 126 ? -8.823 -1.900 -3.549 1.00 93.31 126 ARG A CA 1
ATOM 1003 C C . ARG A 1 126 ? -9.001 -2.970 -2.482 1.00 93.31 126 ARG A C 1
ATOM 1005 O O . ARG A 1 126 ? -8.602 -4.110 -2.698 1.00 93.31 126 ARG A O 1
ATOM 1012 N N . PHE A 1 127 ? -9.613 -2.612 -1.363 1.00 91.06 127 PHE A N 1
ATOM 1013 C CA . PHE A 1 127 ? -9.853 -3.527 -0.248 1.00 91.06 127 PHE A CA 1
ATOM 1014 C C . PHE A 1 127 ? -11.156 -3.184 0.476 1.00 91.06 127 PHE A C 1
ATOM 1016 O O . PHE A 1 127 ? -11.697 -2.095 0.317 1.00 91.06 127 PHE A O 1
ATOM 1023 N N . HIS A 1 128 ? -11.698 -4.143 1.226 1.00 82.31 128 HIS A N 1
ATOM 1024 C CA . HIS A 1 128 ? -13.087 -4.114 1.704 1.00 82.31 128 HIS A CA 1
ATOM 1025 C C . HIS A 1 128 ? -13.218 -4.107 3.236 1.00 82.31 128 HIS A C 1
ATOM 1027 O O . HIS A 1 128 ? -14.332 -4.068 3.749 1.00 82.31 128 HIS A O 1
ATOM 1033 N N . HIS A 1 129 ? -12.109 -4.172 3.980 1.00 68.50 129 HIS A N 1
ATOM 1034 C CA . HIS A 1 129 ? -12.138 -4.382 5.425 1.00 68.50 129 HIS A CA 1
ATOM 1035 C C . HIS A 1 129 ? -11.252 -3.373 6.159 1.00 68.50 129 HIS A C 1
ATOM 1037 O O . HIS A 1 129 ? -10.035 -3.377 5.999 1.00 68.50 129 HIS A O 1
ATOM 1043 N N . LEU A 1 130 ? -11.891 -2.529 6.968 1.00 63.81 130 LEU A N 1
ATOM 1044 C CA . LEU A 1 130 ? -11.280 -1.858 8.111 1.00 63.81 130 LEU A CA 1
ATOM 1045 C C . LEU A 1 130 ? -11.965 -2.495 9.324 1.00 63.81 130 LEU A C 1
ATOM 1047 O O . LEU A 1 130 ? -13.185 -2.363 9.453 1.00 63.81 130 LEU A O 1
ATOM 1051 N N . ALA A 1 131 ? -11.217 -3.309 10.070 1.00 55.06 131 ALA A N 1
ATOM 1052 C CA . ALA A 1 131 ? -11.713 -4.051 11.230 1.00 55.06 131 ALA A CA 1
ATOM 1053 C C . ALA A 1 131 ? -11.826 -3.148 12.459 1.00 55.06 131 ALA A C 1
ATOM 1055 O O . ALA A 1 131 ? -10.938 -2.282 12.615 1.00 55.06 131 ALA A O 1
#